Protein AF-A0AAW3A669-F1 (afdb_monomer_lite)

Structure (mmCIF, N/CA/C/O backbone):
data_AF-A0AAW3A669-F1
#
_entry.id   AF-A0AAW3A669-F1
#
loop_
_atom_site.group_PDB
_atom_site.id
_atom_site.type_symbol
_atom_site.label_atom_id
_atom_site.label_alt_id
_atom_site.label_comp_id
_atom_site.label_asym_id
_atom_site.label_entity_id
_atom_site.label_seq_id
_atom_site.pdbx_PDB_ins_code
_atom_site.Cartn_x
_atom_site.Cartn_y
_atom_site.Cartn_z
_atom_site.occupancy
_atom_site.B_iso_or_equiv
_atom_site.auth_seq_id
_atom_site.auth_comp_id
_atom_site.auth_asym_id
_atom_site.auth_atom_id
_atom_site.pdbx_PDB_model_num
ATOM 1 N N . MET A 1 1 ? -4.337 -3.530 11.133 1.00 92.94 1 MET A N 1
ATOM 2 C CA . MET A 1 1 ? -4.071 -3.004 9.781 1.00 92.94 1 MET A CA 1
ATOM 3 C C . MET A 1 1 ? -2.660 -3.410 9.405 1.00 92.94 1 MET A C 1
ATOM 5 O O . MET A 1 1 ? -1.803 -3.341 10.276 1.00 92.94 1 MET A O 1
ATOM 9 N N . ILE A 1 2 ? -2.421 -3.881 8.183 1.00 95.00 2 ILE A N 1
ATOM 10 C CA . ILE A 1 2 ? -1.080 -4.241 7.700 1.00 95.00 2 ILE A CA 1
ATOM 11 C C . ILE A 1 2 ? -0.621 -3.175 6.707 1.00 95.00 2 ILE A C 1
ATOM 13 O O . ILE A 1 2 ? -1.352 -2.878 5.766 1.00 95.00 2 ILE A O 1
ATOM 17 N N . LEU A 1 3 ? 0.572 -2.618 6.904 1.00 94.06 3 LEU A N 1
ATOM 18 C CA . LEU A 1 3 ? 1.217 -1.700 5.962 1.00 94.06 3 LEU A CA 1
ATOM 19 C C . LEU A 1 3 ? 2.302 -2.453 5.181 1.00 94.06 3 LEU A C 1
ATOM 21 O O . LEU A 1 3 ? 3.201 -3.027 5.795 1.00 94.06 3 LEU A O 1
ATOM 25 N N . LEU A 1 4 ? 2.226 -2.453 3.848 1.00 93.12 4 LEU A N 1
ATOM 26 C CA . LEU A 1 4 ? 3.193 -3.101 2.955 1.00 93.12 4 LEU A CA 1
ATOM 27 C C . LEU A 1 4 ? 4.240 -2.081 2.472 1.00 93.12 4 LEU A C 1
ATOM 29 O O . LEU A 1 4 ? 4.036 -1.329 1.512 1.00 93.12 4 LEU A O 1
ATOM 33 N N . VAL A 1 5 ? 5.398 -2.066 3.130 1.00 90.31 5 VAL A N 1
ATOM 34 C CA . VAL A 1 5 ? 6.476 -1.092 2.887 1.00 90.31 5 VAL A CA 1
ATOM 35 C C . VAL A 1 5 ? 7.582 -1.722 2.037 1.00 90.31 5 VAL A C 1
ATOM 37 O O . VAL A 1 5 ? 7.880 -2.899 2.187 1.00 90.31 5 VAL A O 1
ATOM 40 N N . GLY A 1 6 ? 8.162 -0.961 1.103 1.00 87.62 6 GLY A N 1
ATOM 41 C CA . GLY A 1 6 ? 9.226 -1.421 0.194 1.00 87.62 6 GLY A CA 1
ATOM 42 C C . GLY A 1 6 ? 9.215 -0.699 -1.159 1.00 87.62 6 GLY A C 1
ATOM 43 O O . GLY A 1 6 ? 8.347 0.140 -1.415 1.00 87.62 6 GLY A O 1
ATOM 44 N N . TYR A 1 7 ? 10.118 -1.063 -2.062 1.00 87.62 7 TYR A N 1
ATOM 45 C CA . TYR A 1 7 ? 10.174 -0.461 -3.397 1.00 87.62 7 TYR A CA 1
ATOM 46 C C . TYR A 1 7 ? 9.004 -0.872 -4.308 1.00 87.62 7 TYR A C 1
ATOM 48 O O . TYR A 1 7 ? 8.424 -1.962 -4.194 1.00 87.62 7 TYR A O 1
ATOM 56 N N . SER A 1 8 ? 8.666 0.013 -5.250 1.00 85.62 8 SER A N 1
ATOM 57 C CA . SER A 1 8 ? 7.796 -0.310 -6.386 1.00 85.62 8 SER A CA 1
ATOM 58 C C . SER A 1 8 ? 8.436 -1.403 -7.243 1.00 85.62 8 SER A C 1
ATOM 60 O O . SER A 1 8 ? 9.653 -1.541 -7.280 1.00 85.62 8 SER A O 1
ATOM 62 N N . GLY A 1 9 ? 7.630 -2.225 -7.916 1.00 79.50 9 GLY A N 1
ATOM 63 C CA . GLY A 1 9 ? 8.189 -3.266 -8.786 1.00 79.50 9 GLY A CA 1
ATOM 64 C C . GLY A 1 9 ? 8.792 -4.477 -8.054 1.00 79.50 9 GLY A C 1
ATOM 65 O O . GLY A 1 9 ? 9.308 -5.380 -8.708 1.00 79.50 9 GLY A O 1
ATOM 66 N N . TYR A 1 10 ? 8.658 -4.576 -6.725 1.00 82.38 10 TYR A N 1
ATOM 67 C CA . TYR A 1 10 ? 9.215 -5.710 -5.975 1.00 82.38 10 TYR A CA 1
ATOM 68 C C . TYR A 1 10 ? 8.232 -6.873 -5.729 1.00 82.38 10 TYR A C 1
ATOM 70 O O . TYR A 1 10 ? 8.639 -8.021 -5.631 1.00 82.38 10 TYR A O 1
ATOM 78 N N . GLY A 1 11 ? 6.915 -6.625 -5.708 1.00 86.12 11 GLY A N 1
ATOM 79 C CA . GLY A 1 11 ? 5.922 -7.712 -5.580 1.00 86.12 11 GLY A CA 1
ATOM 80 C C . GLY A 1 11 ? 4.948 -7.619 -4.406 1.00 86.12 11 GLY A C 1
ATOM 81 O O . GLY A 1 11 ? 4.285 -8.602 -4.096 1.00 86.12 11 GLY A O 1
ATOM 82 N N . LYS A 1 12 ? 4.781 -6.440 -3.800 1.00 89.44 12 LYS A N 1
ATOM 83 C CA . LYS A 1 12 ? 3.796 -6.202 -2.727 1.00 89.44 12 LYS A CA 1
ATOM 84 C C . LYS A 1 12 ? 2.361 -6.560 -3.114 1.00 89.44 12 LYS A C 1
ATOM 86 O O . LYS A 1 12 ? 1.664 -7.229 -2.363 1.00 89.44 12 LYS A O 1
ATOM 91 N N . SER A 1 13 ? 1.920 -6.142 -4.302 1.00 89.62 13 SER A N 1
ATOM 92 C CA . SER A 1 13 ? 0.581 -6.475 -4.795 1.00 89.62 13 SER A CA 1
ATOM 93 C C . SER A 1 13 ? 0.410 -7.994 -4.985 1.00 89.62 13 SER A C 1
ATOM 95 O O . SER A 1 13 ? -0.535 -8.536 -4.414 1.00 89.62 13 SER A O 1
ATOM 97 N N . PRO A 1 14 ? 1.323 -8.720 -5.666 1.00 90.81 14 PRO A N 1
ATOM 98 C CA . PRO A 1 14 ? 1.314 -10.185 -5.674 1.00 90.81 14 PRO A CA 1
ATOM 99 C C . PRO A 1 14 ? 1.274 -10.820 -4.277 1.00 90.81 14 PRO A C 1
ATOM 101 O O . PRO A 1 14 ? 0.485 -11.736 -4.053 1.00 90.81 14 PRO A O 1
ATOM 104 N N . PHE A 1 15 ? 2.061 -10.304 -3.326 1.00 93.06 15 PHE A N 1
ATOM 105 C CA . PHE A 1 15 ? 2.044 -10.765 -1.936 1.00 93.06 15 PHE A CA 1
ATOM 106 C C . PHE A 1 15 ? 0.656 -10.597 -1.303 1.00 93.06 15 PHE A C 1
ATOM 108 O O . PHE A 1 15 ? 0.114 -11.552 -0.748 1.00 93.06 15 PHE A O 1
ATOM 115 N N . TYR A 1 16 ? 0.035 -9.422 -1.452 1.00 94.56 16 TYR A N 1
ATOM 116 C CA . TYR A 1 16 ? -1.332 -9.181 -0.991 1.00 94.56 16 TYR A CA 1
ATOM 117 C C . TYR A 1 16 ? -2.322 -10.177 -1.612 1.00 94.56 16 TYR A C 1
ATOM 119 O O . TYR A 1 16 ? -3.100 -10.803 -0.892 1.00 94.56 16 TYR A O 1
ATOM 127 N N . HIS A 1 17 ? -2.289 -10.348 -2.937 1.00 94.38 17 HIS A N 1
ATOM 128 C CA . HIS A 1 17 ? -3.235 -11.212 -3.644 1.00 94.38 17 HIS A CA 1
ATOM 129 C C . HIS A 1 17 ? -3.120 -12.678 -3.227 1.00 94.38 17 HIS A C 1
ATOM 131 O O . HIS A 1 17 ? -4.142 -13.353 -3.136 1.00 94.38 17 HIS A O 1
ATOM 137 N N . ARG A 1 18 ? -1.900 -13.149 -2.956 1.00 95.75 18 ARG A N 1
ATOM 138 C CA . ARG A 1 18 ? -1.637 -14.536 -2.572 1.00 95.75 18 ARG A CA 1
ATOM 139 C C . ARG A 1 18 ? -1.898 -14.810 -1.092 1.00 95.75 18 ARG A C 1
ATOM 141 O O . ARG A 1 18 ? -2.424 -15.866 -0.772 1.00 95.75 18 ARG A O 1
ATOM 148 N N . HIS A 1 19 ? -1.529 -13.886 -0.203 1.00 95.88 19 HIS A N 1
ATOM 149 C CA . HIS A 1 19 ? -1.457 -14.171 1.235 1.00 95.88 19 HIS A CA 1
ATOM 150 C C . HIS A 1 19 ? -2.450 -13.400 2.099 1.00 95.88 19 HIS A C 1
ATOM 152 O O . HIS A 1 19 ? -2.695 -13.816 3.222 1.00 95.88 19 HIS A O 1
ATOM 158 N N . LEU A 1 20 ? -3.016 -12.288 1.623 1.00 95.94 20 LEU A N 1
ATOM 159 C CA . LEU A 1 20 ? -3.915 -11.453 2.431 1.00 95.94 20 LEU A CA 1
ATOM 160 C C . LEU A 1 20 ? -5.344 -11.459 1.886 1.00 95.94 20 LEU A C 1
ATOM 162 O O . LEU A 1 20 ? -6.299 -11.579 2.652 1.00 95.94 20 LEU A O 1
ATOM 166 N N . ARG A 1 21 ? -5.507 -11.379 0.561 1.00 95.88 21 ARG A N 1
ATOM 167 C CA . ARG A 1 21 ? -6.825 -11.392 -0.089 1.00 95.88 21 ARG A CA 1
ATOM 168 C C . ARG A 1 21 ? -7.663 -12.635 0.254 1.00 95.88 21 ARG A C 1
ATOM 170 O O . ARG A 1 21 ? -8.840 -12.433 0.545 1.00 95.88 21 ARG A O 1
ATOM 177 N N . PRO A 1 22 ? -7.123 -13.874 0.264 1.00 97.38 22 PRO A N 1
ATOM 178 C CA . PRO A 1 22 ? -7.923 -15.062 0.584 1.00 97.38 22 PRO A CA 1
ATOM 179 C C . PRO A 1 22 ? -8.507 -15.046 2.003 1.00 97.38 22 PRO A C 1
ATOM 181 O O . PRO A 1 22 ? -9.546 -15.645 2.240 1.00 97.38 22 PRO A O 1
ATOM 184 N N . TYR A 1 23 ? -7.884 -14.305 2.923 1.00 95.56 23 TYR A N 1
ATOM 185 C CA . TYR A 1 23 ? -8.329 -14.155 4.312 1.00 95.56 23 TYR A CA 1
ATOM 186 C C . TYR A 1 23 ? -9.189 -12.900 4.535 1.00 95.56 23 TYR A C 1
ATOM 188 O O . TYR A 1 23 ? -9.333 -12.433 5.662 1.00 95.56 23 TYR A O 1
ATOM 196 N N . GLY A 1 24 ? -9.732 -12.304 3.468 1.00 94.38 24 GLY A N 1
ATOM 197 C CA . GLY A 1 24 ? -10.696 -11.204 3.571 1.00 94.38 24 GLY A CA 1
ATOM 198 C C . GLY A 1 24 ? -10.097 -9.825 3.864 1.00 94.38 24 GLY A C 1
ATOM 199 O O . GLY A 1 24 ? -10.837 -8.900 4.198 1.00 94.38 24 GLY A O 1
ATOM 200 N N . TYR A 1 25 ? -8.781 -9.635 3.719 1.00 95.75 25 TYR A N 1
ATOM 201 C CA . TYR A 1 25 ? -8.186 -8.306 3.890 1.00 95.75 25 TYR A CA 1
ATOM 202 C C . TYR A 1 25 ? -8.641 -7.351 2.782 1.00 95.75 25 TYR A C 1
ATOM 204 O O . TYR A 1 25 ? -8.425 -7.620 1.598 1.00 95.75 25 TYR A O 1
ATOM 212 N N . ARG A 1 26 ? -9.169 -6.179 3.145 1.00 95.31 26 ARG A N 1
ATOM 213 C CA . ARG A 1 26 ? -9.456 -5.093 2.196 1.00 95.31 26 ARG A CA 1
ATOM 214 C C . ARG A 1 26 ? -8.148 -4.494 1.681 1.00 95.31 26 ARG A C 1
ATOM 216 O O . ARG A 1 26 ? -7.323 -4.050 2.476 1.00 95.31 26 ARG A O 1
ATOM 223 N N . HIS A 1 27 ? -7.973 -4.457 0.360 1.00 95.25 27 HIS A N 1
ATOM 224 C CA . HIS A 1 27 ? -6.833 -3.786 -0.264 1.00 95.25 27 HIS A CA 1
ATOM 225 C C . HIS A 1 27 ? -7.084 -2.285 -0.375 1.00 95.25 27 HIS A C 1
ATOM 227 O O . HIS A 1 27 ? -8.015 -1.874 -1.066 1.00 95.25 27 HIS A O 1
ATOM 233 N N . ILE A 1 28 ? -6.204 -1.481 0.209 1.00 94.19 28 ILE A N 1
ATOM 234 C CA . ILE A 1 28 ? -6.145 -0.037 -0.007 1.00 94.19 28 ILE A CA 1
ATOM 235 C C . ILE A 1 28 ? -4.819 0.262 -0.702 1.00 94.19 28 ILE A C 1
ATOM 237 O O . ILE A 1 28 ? -3.755 0.021 -0.143 1.00 94.19 28 ILE A O 1
ATOM 241 N N . SER A 1 29 ? -4.867 0.750 -1.940 1.00 89.12 29 SER A N 1
ATOM 242 C CA . SER A 1 29 ? -3.671 1.060 -2.732 1.00 89.12 29 SER A CA 1
ATOM 243 C C . SER A 1 29 ? -3.817 2.442 -3.347 1.00 89.12 29 SER A C 1
ATOM 245 O O . SER A 1 29 ? -4.854 2.734 -3.948 1.00 89.12 29 SER A O 1
ATOM 247 N N . ARG A 1 30 ? -2.773 3.272 -3.229 1.00 82.56 30 ARG A N 1
ATOM 248 C CA . ARG A 1 30 ? -2.766 4.650 -3.749 1.00 82.56 30 ARG A CA 1
ATOM 249 C C . ARG A 1 30 ? -3.101 4.724 -5.238 1.00 82.56 30 ARG A C 1
ATOM 251 O O . ARG A 1 30 ? -3.899 5.564 -5.626 1.00 82.56 30 ARG A O 1
ATOM 258 N N . ASP A 1 31 ? -2.615 3.777 -6.034 1.00 82.25 31 ASP A N 1
ATOM 259 C CA . ASP A 1 31 ? -2.893 3.735 -7.477 1.00 82.25 31 ASP A CA 1
ATOM 260 C C . ASP A 1 31 ? -4.369 3.480 -7.804 1.00 82.25 31 ASP A C 1
ATOM 262 O O . ASP A 1 31 ? -4.842 3.904 -8.850 1.00 82.25 31 ASP A O 1
ATOM 266 N N . LYS A 1 32 ? -5.111 2.791 -6.923 1.00 82.06 32 LYS A N 1
ATOM 267 C CA . LYS A 1 32 ? -6.549 2.539 -7.123 1.00 82.06 32 LYS A CA 1
ATOM 268 C C . LYS A 1 32 ? -7.410 3.704 -6.645 1.00 82.06 32 LYS A C 1
ATOM 270 O O . LYS A 1 32 ? -8.460 3.965 -7.215 1.00 82.06 32 LYS A O 1
ATOM 275 N N . MET A 1 33 ? -6.976 4.371 -5.578 1.00 82.88 33 MET A N 1
ATOM 276 C CA . MET A 1 33 ? -7.753 5.410 -4.896 1.00 82.88 33 MET A CA 1
ATOM 277 C C . MET A 1 33 ? -7.410 6.829 -5.358 1.00 82.88 33 MET A C 1
ATOM 279 O O . MET A 1 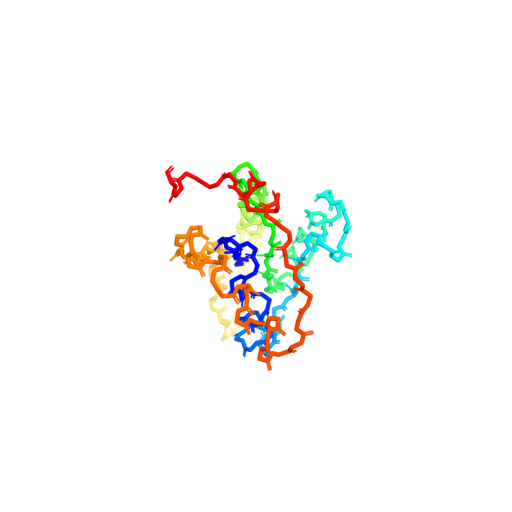33 ? -8.132 7.761 -5.005 1.00 82.88 33 MET A O 1
ATOM 283 N N . LEU A 1 34 ? -6.343 6.983 -6.151 1.00 81.94 34 LEU A N 1
ATOM 284 C CA . LEU A 1 34 ? -5.798 8.212 -6.742 1.00 81.94 34 LEU A CA 1
ATOM 285 C C . LEU A 1 34 ? -5.262 9.229 -5.723 1.00 81.94 34 LEU A C 1
ATOM 287 O O . LEU A 1 34 ? -4.141 9.708 -5.873 1.00 81.94 34 LEU A O 1
ATOM 291 N N . THR A 1 35 ? -6.016 9.536 -4.665 1.00 87.50 35 THR A N 1
ATOM 292 C CA . THR A 1 35 ? -5.631 10.522 -3.648 1.00 87.50 35 THR A CA 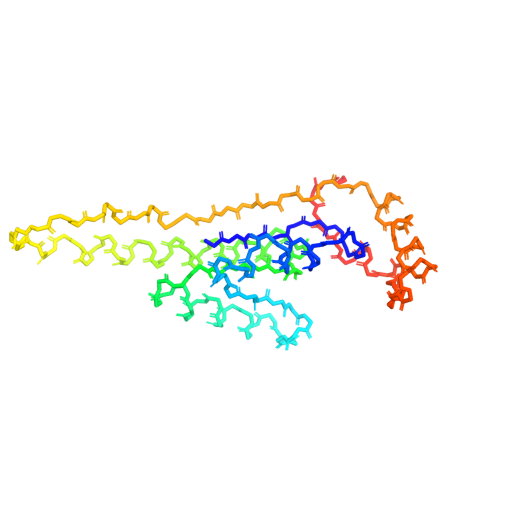1
ATOM 293 C C . THR A 1 35 ? -5.315 9.878 -2.300 1.00 87.50 35 THR A C 1
ATOM 295 O O . THR A 1 35 ? -5.884 8.856 -1.896 1.00 87.50 35 THR A O 1
ATOM 298 N N . ARG A 1 36 ? -4.392 10.509 -1.564 1.00 88.00 36 ARG A N 1
ATOM 299 C CA . ARG A 1 36 ? -4.020 10.115 -0.195 1.00 88.00 36 ARG A CA 1
ATOM 300 C C . ARG A 1 36 ? -5.223 10.160 0.747 1.00 88.00 36 ARG A C 1
ATOM 302 O O . ARG A 1 36 ? -5.419 9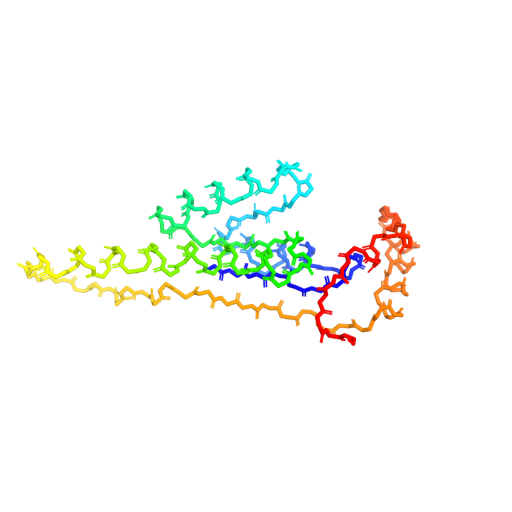.242 1.535 1.00 88.00 36 ARG A O 1
ATOM 309 N N . GLU A 1 37 ? -6.045 11.194 0.629 1.00 91.44 37 GLU A N 1
ATOM 310 C CA . GLU A 1 37 ? -7.241 11.397 1.452 1.00 91.44 37 GLU A CA 1
ATOM 311 C C . GLU A 1 37 ? -8.263 10.277 1.272 1.00 91.44 37 GLU A C 1
ATOM 313 O O . GLU A 1 37 ? -8.767 9.749 2.262 1.00 91.44 37 GLU A O 1
ATOM 318 N N . ARG A 1 38 ? -8.509 9.844 0.027 1.00 92.44 38 ARG A N 1
ATOM 319 C CA . ARG A 1 38 ? -9.393 8.704 -0.255 1.00 92.44 38 ARG A CA 1
ATOM 320 C C . ARG A 1 38 ? -8.869 7.421 0.382 1.00 92.44 38 ARG A C 1
ATOM 322 O O . ARG A 1 38 ? -9.641 6.706 1.013 1.00 92.44 38 ARG A O 1
ATOM 329 N N . CYS A 1 39 ? -7.558 7.172 0.303 1.00 93.44 39 CYS A N 1
ATOM 330 C CA . CYS A 1 39 ? -6.941 6.020 0.969 1.00 93.44 39 CYS A CA 1
ATOM 331 C C . CYS A 1 39 ? -7.166 6.047 2.487 1.00 93.44 39 CYS A C 1
ATOM 333 O O . CYS A 1 39 ? -7.524 5.026 3.071 1.00 93.44 39 CYS A O 1
ATOM 335 N N . LEU A 1 40 ? -6.938 7.200 3.125 1.00 94.69 40 LEU A N 1
ATOM 336 C CA . LEU A 1 40 ? -7.076 7.358 4.575 1.00 94.69 40 LEU A CA 1
ATOM 337 C C . LEU A 1 40 ? -8.533 7.226 5.019 1.00 94.69 40 LEU A C 1
ATOM 339 O O . LEU A 1 40 ? -8.810 6.525 5.994 1.00 94.69 40 LEU A O 1
ATOM 343 N N . LYS A 1 41 ? -9.459 7.856 4.289 1.00 94.81 41 LYS A N 1
ATOM 344 C CA . LYS A 1 41 ? -10.896 7.769 4.552 1.00 94.81 41 LYS A CA 1
ATOM 345 C C . LYS A 1 41 ? -11.367 6.321 4.486 1.00 94.81 41 LYS A C 1
ATOM 347 O O . LYS A 1 41 ? -11.931 5.819 5.455 1.00 94.81 41 LYS A O 1
ATOM 352 N N . GLU A 1 42 ? -11.063 5.627 3.393 1.00 95.31 42 GLU A N 1
ATOM 353 C CA . GLU A 1 42 ? -11.505 4.248 3.216 1.00 95.31 42 GLU A CA 1
ATOM 354 C C . GLU A 1 42 ? -10.852 3.307 4.239 1.00 95.31 42 GLU A C 1
ATOM 356 O O . GLU A 1 42 ? -11.536 2.497 4.865 1.00 95.31 42 GLU A O 1
ATOM 361 N N . ALA A 1 43 ? -9.549 3.451 4.499 1.00 94.88 43 ALA A N 1
ATOM 362 C CA . ALA A 1 43 ? -8.880 2.667 5.534 1.00 94.88 43 ALA A CA 1
ATOM 363 C C . ALA A 1 43 ? -9.519 2.878 6.917 1.00 94.88 43 ALA A C 1
ATOM 365 O O . ALA A 1 43 ? -9.715 1.904 7.643 1.00 94.88 43 ALA A O 1
ATOM 366 N N . SER A 1 44 ? -9.871 4.120 7.265 1.00 94.38 44 SER A N 1
ATOM 367 C CA . SER A 1 44 ? -10.551 4.458 8.520 1.00 94.38 44 SER A CA 1
ATOM 368 C C . SER A 1 44 ? -11.937 3.820 8.616 1.00 94.38 44 SER A C 1
ATOM 370 O O . SER A 1 44 ? -12.243 3.166 9.614 1.00 94.38 44 SER A O 1
ATOM 372 N N . GLU A 1 45 ? -12.755 3.936 7.568 1.00 94.50 45 GLU A N 1
ATOM 373 C CA . GLU A 1 45 ? -14.117 3.394 7.539 1.00 94.50 45 GLU A CA 1
ATOM 374 C C . GLU A 1 45 ? -14.137 1.865 7.661 1.00 94.50 45 GLU A C 1
ATOM 376 O O . GLU A 1 45 ? -14.841 1.320 8.516 1.00 94.50 45 GLU A O 1
ATOM 381 N N . TYR A 1 46 ? -13.333 1.159 6.858 1.00 94.06 46 TYR A N 1
ATOM 382 C CA . TYR A 1 46 ? -13.256 -0.304 6.927 1.00 94.06 46 TYR A CA 1
ATOM 383 C C . TYR A 1 46 ? -12.689 -0.780 8.269 1.00 94.06 46 TYR A C 1
ATOM 385 O O . TYR A 1 46 ? -13.198 -1.744 8.847 1.00 94.06 46 TYR A O 1
ATOM 393 N N . TRP A 1 47 ? -11.672 -0.091 8.796 1.00 92.75 47 TRP A N 1
ATOM 394 C CA . TRP A 1 47 ? -11.075 -0.435 10.086 1.00 92.75 47 TRP A CA 1
ATOM 395 C C . TRP A 1 47 ? -12.051 -0.222 11.252 1.00 92.75 47 TRP A C 1
ATOM 397 O O . TRP A 1 47 ? -12.166 -1.078 12.133 1.00 92.75 47 TRP A O 1
ATOM 407 N N . ALA A 1 48 ? -12.817 0.875 11.241 1.00 91.00 48 ALA A N 1
ATOM 408 C CA . ALA A 1 48 ? -13.840 1.152 12.250 1.00 91.00 48 ALA A CA 1
ATOM 409 C C . ALA A 1 48 ? -14.909 0.046 12.303 1.00 91.00 48 ALA A C 1
ATOM 411 O O . ALA A 1 48 ? -15.255 -0.416 13.398 1.00 91.00 48 ALA A O 1
ATOM 412 N N . ARG A 1 49 ? -15.334 -0.451 11.132 1.00 90.94 49 ARG A N 1
ATOM 413 C CA . ARG A 1 49 ? -16.271 -1.583 10.973 1.00 90.94 49 ARG A CA 1
ATOM 414 C C . ARG A 1 49 ? -15.696 -2.943 11.390 1.00 90.94 49 ARG A C 1
ATOM 416 O O . ARG A 1 49 ? -16.427 -3.921 11.428 1.00 90.94 49 ARG A O 1
ATOM 423 N N . GLY A 1 50 ? -14.412 -3.013 11.747 1.00 89.00 50 GLY A N 1
ATOM 424 C CA . GLY A 1 50 ? -13.767 -4.244 12.211 1.00 89.00 50 GLY A CA 1
ATOM 425 C C . GLY A 1 50 ? -13.177 -5.111 11.101 1.00 89.00 50 GLY A C 1
ATOM 426 O O . GLY A 1 50 ? -12.764 -6.232 11.376 1.00 89.00 50 GLY A O 1
ATOM 427 N N . HIS A 1 51 ? -13.084 -4.603 9.871 1.00 91.56 51 HIS A N 1
ATOM 428 C CA . HIS A 1 51 ? -12.437 -5.336 8.788 1.00 91.56 51 HIS A CA 1
ATOM 429 C C . HIS A 1 51 ? -10.912 -5.255 8.880 1.00 91.56 51 HIS A C 1
ATOM 431 O O . HIS A 1 51 ? -10.326 -4.222 9.219 1.00 91.56 51 HIS A O 1
ATOM 437 N N . SER A 1 52 ? -10.245 -6.340 8.492 1.00 93.69 52 SER A N 1
ATOM 438 C CA . SER A 1 52 ? -8.801 -6.348 8.285 1.00 93.69 52 SER A CA 1
ATOM 439 C C . SER A 1 52 ? -8.448 -5.564 7.020 1.00 93.69 52 SER A C 1
ATOM 441 O O . SER A 1 52 ? -8.997 -5.800 5.948 1.00 93.69 52 SER A O 1
ATOM 443 N N . VAL A 1 53 ? -7.513 -4.622 7.135 1.00 95.12 53 VAL A N 1
ATOM 444 C CA . VAL A 1 53 ? -7.091 -3.743 6.033 1.00 95.12 53 VAL A CA 1
ATOM 445 C C . VAL A 1 53 ? -5.611 -3.965 5.740 1.00 95.12 53 VAL A C 1
ATOM 447 O O . VAL A 1 53 ? -4.802 -4.004 6.673 1.00 95.12 53 VAL A O 1
ATOM 450 N N . ALA A 1 54 ? -5.270 -4.093 4.459 1.00 95.69 54 ALA A N 1
ATOM 451 C CA . ALA A 1 54 ? -3.907 -4.109 3.942 1.00 95.69 54 ALA A CA 1
ATOM 452 C C . ALA A 1 54 ? -3.681 -2.868 3.069 1.00 95.69 54 ALA A C 1
ATOM 454 O O . ALA A 1 54 ? -4.392 -2.661 2.083 1.00 95.69 54 ALA A O 1
ATOM 455 N N . VAL A 1 55 ? -2.702 -2.050 3.440 1.00 94.19 55 VAL A N 1
ATOM 456 C CA . VAL A 1 55 ? -2.353 -0.802 2.758 1.00 94.19 55 VAL A CA 1
ATOM 457 C C . VAL A 1 55 ? -1.064 -1.003 1.966 1.00 94.19 55 VAL A C 1
ATOM 459 O O . VAL A 1 55 ? -0.071 -1.476 2.515 1.00 94.19 55 VAL A O 1
ATOM 462 N N . ASP A 1 56 ? -1.083 -0.635 0.690 1.00 89.38 56 ASP A N 1
ATOM 463 C CA . ASP A 1 56 ? 0.070 -0.615 -0.216 1.00 89.38 56 ASP A CA 1
ATOM 464 C C . ASP A 1 56 ? 0.363 0.830 -0.671 1.00 89.38 56 ASP A C 1
ATOM 466 O O . ASP A 1 56 ? -0.521 1.691 -0.678 1.00 89.38 56 ASP A O 1
ATOM 470 N N . LYS A 1 57 ? 1.599 1.078 -1.119 1.00 82.06 57 LYS A N 1
ATOM 471 C CA . LYS A 1 57 ? 2.073 2.353 -1.699 1.00 82.06 57 LYS A CA 1
ATOM 472 C C . LYS A 1 57 ? 1.995 3.541 -0.736 1.00 82.06 57 LYS A C 1
ATOM 474 O O . LYS A 1 57 ? 1.491 4.614 -1.061 1.00 82.06 57 LYS A O 1
ATOM 479 N N . ASN A 1 58 ? 2.566 3.335 0.443 1.00 78.00 58 ASN A N 1
ATOM 480 C CA . ASN A 1 58 ? 2.801 4.313 1.506 1.00 78.00 58 ASN A CA 1
ATOM 481 C C . ASN A 1 58 ? 4.321 4.585 1.645 1.00 78.00 58 ASN A C 1
ATOM 483 O O . ASN A 1 58 ? 4.971 4.007 2.521 1.00 78.00 58 ASN A O 1
ATOM 487 N N . PRO A 1 59 ? 4.909 5.389 0.735 1.00 74.00 59 PRO A N 1
ATOM 488 C CA . PRO A 1 59 ? 6.359 5.480 0.550 1.00 74.00 59 PRO A CA 1
ATOM 489 C C . PRO A 1 59 ? 7.112 6.196 1.673 1.00 74.00 59 PRO A C 1
ATOM 491 O O . PRO A 1 59 ? 8.300 5.943 1.827 1.00 74.00 59 PRO A O 1
ATOM 494 N N . THR A 1 60 ? 6.453 7.067 2.440 1.00 84.19 60 THR A N 1
ATOM 495 C CA . THR A 1 60 ? 7.105 7.885 3.473 1.00 84.19 60 THR A CA 1
ATOM 496 C C . THR A 1 60 ? 6.704 7.452 4.881 1.00 84.19 60 THR A C 1
ATOM 498 O O . THR A 1 60 ? 5.633 6.871 5.099 1.00 84.19 60 THR A O 1
ATOM 501 N N . VAL A 1 61 ? 7.538 7.789 5.867 1.00 86.44 61 VAL A N 1
ATOM 502 C CA . VAL A 1 61 ? 7.212 7.608 7.293 1.00 86.44 61 VAL A CA 1
ATOM 503 C C . VAL A 1 61 ? 5.962 8.409 7.670 1.00 86.44 61 VAL A C 1
ATOM 505 O O . VAL A 1 61 ? 5.095 7.899 8.371 1.00 86.44 61 VAL A O 1
ATOM 508 N N . ALA A 1 62 ? 5.802 9.625 7.138 1.00 87.88 62 ALA A N 1
ATOM 509 C CA . ALA A 1 62 ? 4.612 10.446 7.366 1.00 87.88 62 ALA A CA 1
ATOM 510 C C . ALA A 1 62 ? 3.327 9.794 6.818 1.00 87.88 62 ALA A C 1
ATOM 512 O O . ALA A 1 62 ? 2.266 9.863 7.445 1.00 87.88 62 ALA A O 1
ATOM 513 N N . ASP A 1 63 ? 3.411 9.119 5.667 1.00 87.06 63 ASP A N 1
ATOM 514 C CA . ASP A 1 63 ? 2.295 8.343 5.128 1.00 87.06 63 ASP A CA 1
ATOM 515 C C . ASP A 1 63 ? 1.959 7.145 6.016 1.00 87.06 63 ASP A C 1
ATOM 517 O O . ASP A 1 63 ? 0.786 6.897 6.286 1.00 87.06 63 ASP A O 1
ATOM 521 N N . GLN A 1 64 ? 2.972 6.425 6.501 1.00 90.88 64 GLN A N 1
ATOM 522 C CA . GLN A 1 64 ? 2.796 5.300 7.425 1.00 90.88 64 GLN A CA 1
ATOM 523 C C . GLN A 1 64 ? 2.163 5.747 8.747 1.00 90.88 64 GLN A C 1
ATOM 525 O O . GLN A 1 64 ? 1.216 5.115 9.223 1.00 90.88 64 GLN A O 1
ATOM 530 N N . GLN A 1 65 ? 2.640 6.863 9.301 1.00 92.44 65 GLN A N 1
ATOM 531 C CA . GLN A 1 65 ? 2.165 7.413 10.565 1.00 92.44 65 GLN A CA 1
ATOM 532 C C . GLN A 1 65 ? 0.671 7.742 10.510 1.00 92.44 65 GLN A C 1
ATOM 534 O O . GLN A 1 65 ? -0.061 7.384 11.429 1.00 92.44 65 GLN A O 1
ATOM 539 N N . ALA A 1 66 ? 0.187 8.304 9.398 1.00 93.75 66 ALA A N 1
ATOM 540 C CA . ALA A 1 66 ? -1.232 8.615 9.230 1.00 93.75 66 ALA A CA 1
ATOM 541 C C . ALA A 1 66 ? -2.142 7.373 9.366 1.00 93.75 66 ALA A C 1
ATOM 543 O O . ALA A 1 66 ? -3.210 7.449 9.975 1.00 93.75 66 ALA A O 1
ATOM 544 N N . PHE A 1 67 ? -1.717 6.208 8.863 1.00 94.12 67 PHE A N 1
ATOM 545 C CA . PHE A 1 67 ? -2.464 4.955 9.033 1.00 94.12 67 PHE A CA 1
ATOM 546 C C . PHE A 1 67 ? -2.338 4.369 10.445 1.00 94.12 67 PHE A C 1
ATOM 548 O O . PHE A 1 67 ? -3.303 3.817 10.981 1.00 94.12 67 PHE A O 1
ATOM 555 N N . ILE A 1 68 ? -1.168 4.501 11.073 1.00 93.88 68 ILE A N 1
ATOM 556 C CA . ILE A 1 68 ? -0.959 4.093 12.471 1.00 93.88 68 ILE A CA 1
ATOM 557 C C . ILE A 1 68 ? -1.856 4.919 13.402 1.00 93.88 68 ILE A C 1
ATOM 559 O O . ILE A 1 68 ? -2.469 4.365 14.318 1.00 93.88 68 ILE A O 1
ATOM 563 N N . ASP A 1 69 ? -1.998 6.216 13.141 1.00 94.25 69 ASP A N 1
ATOM 564 C CA . ASP A 1 69 ? -2.848 7.111 13.923 1.00 94.25 69 ASP A CA 1
ATOM 565 C C . ASP A 1 69 ? -4.330 6.745 13.809 1.00 94.25 69 ASP A C 1
ATOM 567 O O . ASP A 1 69 ? -5.041 6.782 14.815 1.00 94.25 69 ASP A O 1
ATOM 571 N N . ILE A 1 70 ? -4.796 6.309 12.631 1.00 93.94 70 ILE A N 1
ATOM 572 C CA . ILE A 1 70 ? -6.146 5.742 12.465 1.00 93.94 70 ILE A CA 1
ATOM 573 C C . ILE A 1 70 ? -6.338 4.554 13.412 1.00 93.94 70 ILE A C 1
ATOM 575 O O . ILE A 1 70 ? -7.325 4.503 14.151 1.00 93.94 70 ILE A O 1
ATOM 579 N N . VAL A 1 71 ? -5.385 3.616 13.433 1.00 93.12 71 VAL A N 1
ATOM 580 C CA . VAL A 1 71 ? -5.471 2.434 14.302 1.00 93.12 71 VAL A CA 1
ATOM 581 C C . VAL A 1 71 ? -5.501 2.846 15.771 1.00 93.12 71 VAL A C 1
ATOM 583 O O . VAL A 1 71 ? -6.393 2.412 16.496 1.00 93.12 71 VAL A O 1
ATOM 586 N N . ARG A 1 72 ? -4.594 3.730 16.203 1.00 91.38 72 ARG A N 1
ATOM 587 C CA . ARG A 1 72 ? -4.543 4.228 17.589 1.00 91.38 72 ARG A CA 1
ATOM 588 C C . ARG A 1 72 ? -5.855 4.892 18.009 1.00 91.38 72 ARG A C 1
ATOM 590 O O . ARG A 1 72 ? -6.373 4.587 19.081 1.00 91.38 72 ARG A O 1
ATOM 597 N N . ARG A 1 73 ? -6.417 5.763 17.165 1.00 90.88 73 ARG A N 1
ATOM 598 C CA . ARG A 1 73 ? -7.678 6.473 17.443 1.00 90.88 73 ARG A CA 1
ATOM 599 C C . ARG A 1 73 ? -8.850 5.504 17.596 1.00 90.88 73 ARG A C 1
ATOM 601 O O . ARG A 1 73 ? -9.571 5.573 18.591 1.00 90.88 73 ARG A O 1
ATOM 608 N N . VAL A 1 74 ? -9.018 4.579 16.648 1.00 89.31 74 VAL A N 1
ATOM 609 C CA . VAL A 1 74 ? -10.129 3.611 16.661 1.00 89.31 74 VAL A CA 1
ATOM 610 C C . VAL A 1 74 ? -9.996 2.623 17.822 1.00 89.31 74 VAL A C 1
ATOM 612 O O . VAL A 1 74 ? -10.986 2.354 18.506 1.00 89.31 74 VAL A O 1
ATOM 615 N N . SER A 1 75 ? -8.787 2.125 18.095 1.00 84.50 75 SER A N 1
ATOM 616 C CA . SER A 1 75 ? -8.537 1.196 19.204 1.00 84.50 75 SER A CA 1
ATOM 617 C C . SER A 1 75 ? -8.820 1.845 20.564 1.00 84.50 75 SER A C 1
ATOM 619 O O . SER A 1 75 ? -9.503 1.247 21.396 1.00 84.50 75 SER A O 1
ATOM 621 N N . SER A 1 76 ? -8.391 3.094 20.772 1.00 83.62 76 SER A N 1
ATOM 622 C CA . SER A 1 76 ? -8.691 3.851 21.997 1.00 83.62 76 SER A CA 1
ATOM 623 C C . SER A 1 76 ? -10.187 4.136 22.164 1.00 83.62 76 SER A C 1
ATOM 625 O O . SER A 1 76 ? -10.716 4.020 23.270 1.00 83.62 76 SER A O 1
ATOM 627 N N . ALA A 1 77 ? -10.894 4.467 21.078 1.00 82.94 77 ALA A N 1
ATOM 628 C CA . ALA A 1 77 ? -12.338 4.701 21.114 1.00 82.94 77 ALA A CA 1
ATOM 629 C C . ALA A 1 77 ? -13.132 3.431 21.469 1.00 82.94 77 ALA A C 1
ATOM 631 O O . ALA A 1 77 ? -14.076 3.503 22.257 1.00 82.94 77 ALA A O 1
ATOM 632 N N . LYS A 1 78 ? -12.740 2.263 20.938 1.00 73.75 78 LYS A N 1
ATOM 633 C CA . LYS A 1 78 ? -13.369 0.974 21.282 1.00 73.75 78 LYS A CA 1
ATOM 634 C C . LYS A 1 78 ? -13.085 0.559 22.723 1.00 73.75 78 LYS A C 1
ATOM 636 O O . LYS A 1 78 ? -14.002 0.102 23.398 1.00 73.75 78 LYS A O 1
ATOM 641 N N . ARG A 1 79 ? -11.865 0.792 23.223 1.00 72.88 79 ARG A N 1
ATOM 642 C CA . ARG A 1 79 ? -11.514 0.516 24.625 1.00 72.88 79 ARG A CA 1
ATOM 643 C C . ARG A 1 79 ? -12.386 1.311 25.601 1.00 72.88 79 ARG A C 1
ATOM 645 O O . ARG A 1 79 ? -12.869 0.731 26.560 1.00 72.88 79 ARG A O 1
ATOM 652 N N . LYS A 1 80 ? -12.642 2.596 25.324 1.00 70.12 80 LYS A N 1
ATOM 653 C CA . LYS A 1 80 ? -13.523 3.440 26.155 1.00 70.12 80 LYS A CA 1
ATOM 654 C C . LYS A 1 80 ? -14.980 2.953 26.174 1.00 70.12 80 LYS A C 1
ATOM 656 O O . LYS A 1 80 ? -15.609 2.995 27.224 1.00 70.12 80 LYS A O 1
ATOM 661 N N . ARG A 1 81 ? -15.505 2.466 25.040 1.00 66.19 81 ARG A N 1
ATOM 662 C CA . ARG A 1 81 ? -16.880 1.927 24.941 1.00 66.19 81 ARG A CA 1
ATOM 663 C C . ARG A 1 81 ? -17.044 0.545 25.581 1.00 66.19 81 ARG A C 1
ATOM 665 O O . ARG A 1 81 ? -18.137 0.214 26.010 1.00 66.19 81 ARG A O 1
ATOM 672 N N . GLY A 1 82 ? -15.977 -0.254 25.650 1.00 58.44 82 GLY A N 1
ATOM 673 C CA . GLY A 1 82 ? -16.000 -1.583 26.273 1.00 58.44 82 GLY A CA 1
ATOM 674 C C . GLY A 1 82 ? -16.076 -1.573 27.804 1.00 58.44 82 GLY A C 1
ATOM 675 O O . GLY A 1 82 ? -16.370 -2.600 28.396 1.00 58.44 82 GLY A O 1
ATOM 676 N N . THR A 1 83 ? -15.840 -0.429 28.453 1.00 52.81 83 THR A N 1
ATOM 677 C CA . THR A 1 83 ? -15.909 -0.283 29.920 1.00 52.81 83 THR A CA 1
ATOM 678 C C . THR A 1 83 ? -17.330 -0.117 30.478 1.00 52.81 83 THR A C 1
ATOM 680 O O . THR A 1 83 ? -17.480 -0.047 31.690 1.00 52.81 83 THR A O 1
ATOM 683 N N . THR A 1 84 ? -18.369 -0.065 29.633 1.00 45.16 84 THR A N 1
ATOM 684 C CA . THR A 1 84 ? -19.772 0.138 30.058 1.00 45.16 84 THR A CA 1
ATOM 685 C C . THR A 1 84 ? -20.708 -1.028 29.718 1.00 45.16 84 THR A C 1
ATOM 687 O O . THR A 1 84 ? -21.919 -0.851 29.751 1.00 45.16 84 THR A O 1
ATOM 690 N N . ALA A 1 85 ? -20.184 -2.210 29.383 1.00 44.81 85 ALA A N 1
ATOM 691 C CA . ALA A 1 85 ? -20.995 -3.399 29.113 1.00 44.81 85 ALA A CA 1
ATOM 692 C C . ALA A 1 85 ? -20.493 -4.587 29.944 1.00 44.81 85 ALA A C 1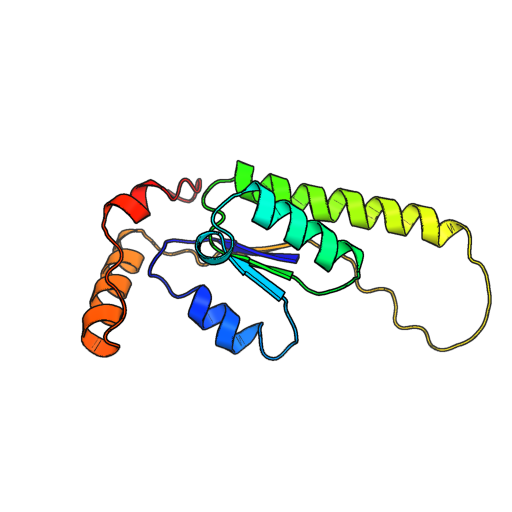
ATOM 694 O O . ALA A 1 85 ? -19.762 -5.450 29.460 1.00 44.81 85 ALA A O 1
ATOM 695 N N . SER A 1 86 ? -20.865 -4.595 31.222 1.00 46.81 86 SER A N 1
ATOM 696 C CA . SER A 1 86 ? -21.000 -5.827 31.990 1.00 46.81 86 SER A CA 1
ATOM 697 C C . SER A 1 86 ? -22.366 -6.422 31.661 1.00 46.81 86 SER A C 1
ATOM 699 O O . SER A 1 86 ? -23.353 -6.023 32.265 1.00 46.81 86 SER A O 1
ATOM 701 N N . ASP A 1 87 ? -22.426 -7.345 30.708 1.00 40.62 87 ASP A N 1
ATOM 702 C CA . ASP A 1 87 ? -23.541 -8.285 30.617 1.00 40.62 87 ASP A CA 1
ATOM 703 C C . ASP A 1 87 ? -22.995 -9.681 30.326 1.00 40.62 87 ASP A C 1
ATOM 705 O O . ASP A 1 87 ? -22.063 -9.866 29.537 1.00 40.62 87 ASP A O 1
ATOM 709 N N . GLY A 1 88 ? -23.500 -10.640 31.097 1.00 44.81 88 GLY A N 1
ATOM 710 C CA . GLY A 1 88 ? -22.944 -11.973 31.251 1.00 44.81 88 GLY A CA 1
ATOM 711 C C . GLY A 1 88 ? -23.172 -12.915 30.072 1.00 44.81 88 GLY A C 1
ATOM 712 O O . GLY A 1 88 ? -24.088 -12.761 29.275 1.00 44.81 88 GLY A O 1
ATOM 713 N N . GLY A 1 89 ? -22.356 -13.972 30.070 1.00 42.38 89 GLY A N 1
ATOM 714 C CA . GLY A 1 89 ? -22.692 -15.265 29.479 1.00 42.38 89 GLY A CA 1
ATOM 715 C C . GLY A 1 89 ? -22.370 -15.437 27.994 1.00 42.38 89 GLY A C 1
ATOM 716 O O . GLY A 1 89 ? -23.080 -14.950 27.126 1.00 42.38 89 GLY A O 1
ATOM 717 N N . GLY A 1 90 ? -21.359 -16.266 27.713 1.00 36.78 90 GLY A N 1
ATOM 718 C CA . GLY A 1 90 ? -21.259 -16.996 26.445 1.00 36.78 90 GLY A CA 1
ATOM 719 C C . GLY A 1 90 ? -19.989 -16.735 25.639 1.00 36.78 90 GLY A C 1
ATOM 720 O O . GLY A 1 90 ? -19.956 -15.832 24.816 1.00 36.78 90 GLY A O 1
ATOM 721 N N . GLY A 1 91 ? -18.960 -17.569 25.846 1.00 47.28 91 GLY A N 1
ATOM 722 C CA . GLY A 1 91 ? -18.004 -18.019 24.814 1.00 47.28 91 GLY A CA 1
ATOM 723 C C . GLY A 1 91 ? -17.393 -16.995 23.844 1.00 47.28 91 GLY A C 1
ATOM 724 O O . GLY A 1 91 ? -17.086 -17.354 22.710 1.00 47.28 91 GLY A O 1
ATOM 725 N N . GLY A 1 92 ? -17.235 -15.731 24.236 1.00 37.84 92 GLY A N 1
ATOM 726 C CA . GLY A 1 92 ? -16.793 -14.668 23.340 1.00 37.84 92 GLY A CA 1
ATOM 727 C C . GLY A 1 92 ? -15.283 -14.688 23.144 1.00 37.84 92 GLY A C 1
ATOM 728 O O . GLY A 1 92 ? -14.537 -14.393 24.077 1.00 37.84 92 GLY A O 1
ATOM 729 N N . ALA A 1 93 ? -14.831 -15.009 21.929 1.00 47.59 93 ALA A N 1
ATOM 730 C CA . ALA A 1 93 ? -13.447 -14.837 21.503 1.00 47.59 93 ALA A CA 1
ATOM 731 C C . ALA A 1 93 ? -12.921 -13.476 21.982 1.00 47.59 93 ALA A C 1
ATOM 733 O O . ALA A 1 93 ? -13.508 -12.435 21.676 1.00 47.59 93 ALA A O 1
ATOM 734 N N . THR A 1 94 ? -11.828 -13.484 22.749 1.00 47.78 94 THR A N 1
ATOM 735 C CA . THR A 1 94 ? -11.143 -12.268 23.190 1.00 47.78 94 THR A CA 1
ATOM 736 C C . THR A 1 94 ? -10.990 -11.337 21.989 1.00 47.78 94 THR A C 1
ATOM 738 O O . THR A 1 94 ? -10.487 -11.782 20.949 1.00 47.78 94 THR A O 1
ATOM 741 N N . PRO A 1 95 ? -11.433 -10.065 22.069 1.00 54.12 95 PRO A N 1
ATOM 742 C CA . PRO A 1 95 ? -11.328 -9.155 20.943 1.00 54.12 95 PRO A CA 1
ATOM 743 C C . PRO A 1 95 ? -9.856 -9.071 20.558 1.00 54.12 95 PRO A C 1
ATOM 745 O O . PRO A 1 95 ? -9.024 -8.583 21.326 1.00 54.12 95 PRO A O 1
ATOM 748 N N . SER A 1 96 ? -9.528 -9.623 19.389 1.00 56.25 96 SER A N 1
ATOM 749 C CA . SER A 1 96 ? -8.148 -9.703 18.933 1.00 56.25 96 SER A CA 1
ATOM 750 C C . SER A 1 96 ? -7.567 -8.291 18.933 1.00 56.25 96 SER A C 1
ATOM 752 O O . SER A 1 96 ? -8.223 -7.369 18.430 1.00 56.25 96 SER A O 1
ATOM 754 N N . PRO A 1 97 ? -6.371 -8.080 19.507 1.00 62.09 97 PRO A N 1
ATOM 755 C CA . PRO A 1 97 ? -5.844 -6.742 19.692 1.00 62.09 97 PRO A CA 1
ATOM 756 C C . PRO A 1 97 ? -5.757 -6.043 18.331 1.00 62.09 97 PRO A C 1
ATOM 758 O O . PRO A 1 97 ? -5.104 -6.515 17.395 1.00 62.09 97 PRO A O 1
ATOM 761 N N . MET A 1 98 ? -6.476 -4.923 18.209 1.00 70.25 98 MET A N 1
ATOM 762 C CA . MET A 1 98 ? -6.530 -4.101 17.002 1.00 70.25 98 MET A CA 1
ATOM 763 C C . MET A 1 98 ? -5.201 -3.364 16.830 1.00 70.25 98 MET A C 1
ATOM 765 O O . MET A 1 98 ? -5.050 -2.202 17.208 1.00 70.25 98 MET A O 1
ATOM 769 N N . LEU A 1 99 ? -4.221 -4.081 16.281 1.00 83.50 99 LEU A N 1
ATOM 770 C CA . LEU A 1 99 ? -2.851 -3.617 16.100 1.00 83.50 99 LEU A CA 1
ATOM 771 C C . LEU A 1 99 ? -2.581 -3.197 14.652 1.00 83.50 99 LEU A C 1
ATOM 773 O O . LEU A 1 99 ? -3.134 -3.743 13.685 1.00 83.50 99 LEU A O 1
ATOM 777 N N . ALA A 1 100 ? -1.685 -2.226 14.508 1.00 89.75 100 ALA A N 1
ATOM 778 C CA . ALA A 1 100 ? -1.008 -1.948 13.254 1.00 89.75 100 ALA A CA 1
ATOM 779 C C . ALA A 1 100 ? 0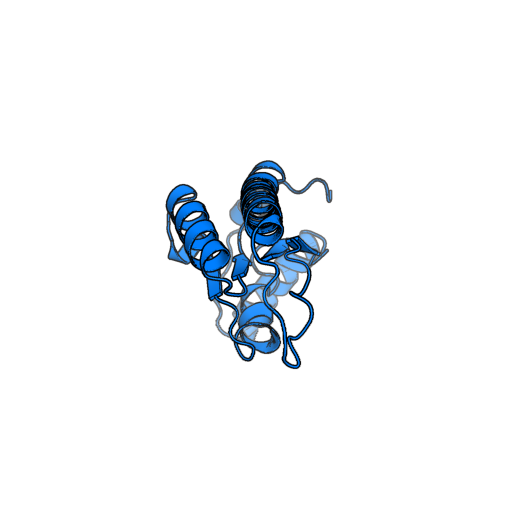.215 -2.870 13.157 1.00 89.75 100 ALA A C 1
ATOM 781 O O . ALA A 1 100 ? 0.958 -3.015 14.123 1.00 89.75 100 ALA A O 1
ATOM 782 N N . ARG A 1 101 ? 0.409 -3.512 12.005 1.00 93.19 101 ARG A N 1
ATOM 783 C CA . ARG A 1 101 ? 1.592 -4.315 11.681 1.00 93.19 101 ARG A CA 1
ATOM 784 C C . ARG A 1 101 ? 2.238 -3.727 10.435 1.00 93.19 101 ARG A C 1
ATOM 786 O O . ARG A 1 101 ? 1.529 -3.313 9.518 1.00 93.19 101 ARG A O 1
ATOM 793 N N . ILE A 1 102 ? 3.562 -3.712 10.389 1.00 91.62 102 ILE A N 1
ATOM 794 C CA . ILE A 1 102 ? 4.316 -3.262 9.220 1.00 91.62 102 ILE A CA 1
ATOM 795 C C . ILE A 1 102 ? 5.039 -4.474 8.658 1.00 91.62 102 ILE A C 1
ATOM 797 O O . ILE A 1 102 ? 5.820 -5.111 9.358 1.00 91.62 102 ILE A O 1
ATOM 801 N N . PHE A 1 103 ? 4.754 -4.809 7.406 1.00 92.31 103 PHE A N 1
ATOM 802 C CA . PHE A 1 103 ? 5.535 -5.788 6.665 1.00 92.31 103 PHE A CA 1
ATOM 803 C C . PHE A 1 103 ? 6.538 -5.007 5.831 1.00 92.31 103 PHE A C 1
ATOM 805 O O . PHE A 1 103 ? 6.174 -4.332 4.864 1.00 92.31 103 PHE A O 1
ATOM 812 N N . MET A 1 104 ? 7.796 -5.063 6.256 1.00 87.00 104 MET A N 1
ATOM 813 C CA . MET A 1 104 ? 8.905 -4.472 5.526 1.00 87.00 104 MET A CA 1
ATOM 814 C C . MET A 1 104 ? 9.408 -5.478 4.496 1.00 87.00 104 MET A C 1
ATOM 816 O O . MET A 1 104 ? 10.061 -6.461 4.833 1.00 87.00 104 MET A O 1
ATOM 820 N N . LEU A 1 105 ? 9.108 -5.229 3.226 1.00 84.06 105 LEU A N 1
ATOM 821 C CA . LEU A 1 105 ? 9.723 -5.936 2.112 1.00 84.06 105 LEU A CA 1
ATOM 822 C C . LEU A 1 105 ? 11.053 -5.228 1.821 1.00 84.06 105 LEU A C 1
ATOM 824 O O . LEU A 1 105 ? 11.143 -4.387 0.922 1.00 84.06 105 LEU A O 1
ATOM 828 N N . MET A 1 106 ? 12.040 -5.500 2.682 1.00 68.88 106 MET A N 1
ATOM 829 C CA . MET A 1 106 ? 13.361 -4.869 2.688 1.00 68.88 106 MET A CA 1
ATOM 830 C C . MET A 1 106 ? 14.222 -5.403 1.550 1.00 68.88 106 MET A C 1
ATOM 832 O O . MET A 1 106 ? 14.788 -6.489 1.639 1.00 68.88 106 MET A O 1
ATOM 836 N N . HIS A 1 107 ? 14.348 -4.622 0.484 1.00 73.31 107 HIS A N 1
ATOM 837 C CA . HIS A 1 107 ? 15.209 -4.953 -0.644 1.00 73.31 107 HIS A CA 1
ATOM 838 C C . HIS A 1 107 ? 15.939 -3.703 -1.093 1.00 73.31 107 HIS A C 1
ATOM 840 O O . HIS A 1 107 ? 15.366 -2.617 -1.058 1.00 73.31 107 HIS A O 1
ATOM 846 N N . SER A 1 108 ? 17.189 -3.854 -1.526 1.00 86.12 108 SER A N 1
ATOM 847 C CA . SER A 1 108 ? 17.942 -2.737 -2.086 1.00 86.12 108 SER A CA 1
ATOM 848 C C . SER A 1 108 ? 17.256 -2.211 -3.344 1.00 86.12 108 SER A C 1
ATOM 850 O O . SER A 1 108 ? 16.619 -2.970 -4.092 1.00 86.12 108 SER A O 1
ATOM 852 N N . ARG A 1 109 ? 17.442 -0.920 -3.632 1.00 86.06 109 ARG A N 1
ATOM 853 C CA . ARG A 1 109 ? 16.974 -0.312 -4.882 1.00 86.06 109 ARG A CA 1
ATOM 854 C C . ARG A 1 109 ? 17.411 -1.116 -6.108 1.00 86.06 109 ARG A C 1
ATOM 856 O O . ARG A 1 109 ? 16.625 -1.320 -7.034 1.00 86.06 109 ARG A O 1
ATOM 863 N N . ARG A 1 110 ? 18.651 -1.618 -6.101 1.00 88.00 110 ARG A N 1
ATOM 864 C CA . ARG A 1 110 ? 19.217 -2.438 -7.182 1.00 88.00 110 ARG A CA 1
ATOM 865 C C . ARG A 1 110 ? 18.440 -3.738 -7.383 1.00 88.00 110 ARG A C 1
ATOM 867 O O . ARG A 1 110 ? 18.120 -4.072 -8.521 1.00 88.00 110 ARG A O 1
ATOM 874 N N . LEU A 1 111 ? 18.110 -4.449 -6.304 1.00 88.88 111 LEU A N 1
ATOM 875 C CA . LEU A 1 111 ? 17.334 -5.686 -6.397 1.00 88.88 111 LEU A CA 1
ATOM 876 C C . LEU A 1 111 ? 15.905 -5.414 -6.884 1.00 88.88 111 LEU A C 1
ATOM 878 O O . LEU A 1 111 ? 15.399 -6.147 -7.731 1.00 88.88 111 LEU A O 1
ATOM 882 N N . ALA A 1 112 ? 15.269 -4.343 -6.405 1.00 88.81 112 ALA A N 1
ATOM 883 C CA . ALA A 1 112 ? 13.939 -3.955 -6.870 1.00 88.81 112 ALA A CA 1
ATOM 884 C C . ALA A 1 112 ? 13.926 -3.613 -8.368 1.00 88.81 112 ALA A C 1
ATOM 886 O O . ALA A 1 112 ? 13.034 -4.058 -9.090 1.00 88.81 112 ALA A O 1
ATOM 887 N N . ASN A 1 113 ? 14.952 -2.905 -8.848 1.00 89.38 113 ASN A N 1
ATOM 888 C CA . ASN A 1 113 ? 15.125 -2.614 -10.267 1.00 89.38 113 ASN A CA 1
ATOM 889 C C . ASN A 1 113 ? 15.363 -3.898 -11.087 1.00 89.38 113 ASN A C 1
ATOM 891 O O . ASN A 1 113 ? 14.697 -4.130 -12.092 1.00 89.38 113 ASN A O 1
ATOM 895 N N . HIS A 1 114 ? 16.227 -4.800 -10.617 1.00 90.88 114 HIS A N 1
ATOM 896 C CA . HIS A 1 114 ? 16.435 -6.096 -11.268 1.00 90.88 114 HIS A CA 1
ATOM 897 C C . HIS A 1 114 ? 15.128 -6.901 -11.382 1.00 90.88 114 HIS A C 1
ATOM 899 O O . HIS A 1 114 ? 14.764 -7.355 -12.466 1.00 90.88 114 HIS A O 1
ATOM 905 N N . MET A 1 115 ? 14.360 -6.997 -10.294 1.00 89.75 115 MET A N 1
ATOM 906 C CA . MET A 1 115 ? 13.055 -7.668 -10.286 1.00 89.75 115 MET A CA 1
ATOM 907 C C . MET A 1 115 ? 12.026 -6.988 -11.199 1.00 89.75 115 MET A C 1
ATOM 909 O O . MET A 1 115 ? 11.118 -7.650 -11.709 1.00 89.75 115 MET A O 1
ATOM 913 N N . ASN A 1 116 ? 12.156 -5.680 -11.425 1.00 90.88 116 ASN A N 1
ATOM 914 C CA . ASN A 1 116 ? 11.350 -4.940 -12.386 1.00 90.88 116 ASN A CA 1
ATOM 915 C C . ASN A 1 116 ? 11.682 -5.299 -13.844 1.00 90.88 116 ASN A C 1
ATOM 917 O O . ASN A 1 116 ? 10.770 -5.419 -14.654 1.00 90.88 116 ASN A O 1
ATOM 921 N N . TYR A 1 117 ? 12.942 -5.570 -14.179 1.00 91.19 117 TYR A N 1
ATOM 922 C CA . TYR A 1 117 ? 13.272 -6.128 -15.495 1.00 91.19 117 TYR A CA 1
ATOM 923 C C . TYR A 1 117 ? 12.765 -7.562 -15.642 1.00 91.19 117 TYR A C 1
ATOM 925 O O . TYR A 1 117 ? 12.100 -7.884 -16.626 1.00 91.19 117 TYR A O 1
ATOM 933 N N . VAL A 1 118 ? 12.990 -8.410 -14.634 1.00 91.69 118 VAL A N 1
ATOM 934 C CA . VAL A 1 118 ? 12.560 -9.818 -14.672 1.00 91.69 118 VAL A CA 1
ATOM 935 C C . VAL A 1 118 ? 11.043 -9.938 -14.847 1.00 91.69 118 VAL A C 1
ATOM 937 O O . VAL A 1 118 ? 10.584 -10.742 -15.653 1.00 91.69 118 VAL A O 1
ATOM 940 N N . ARG A 1 119 ? 10.230 -9.124 -14.157 1.00 91.44 119 ARG A N 1
ATOM 941 C CA . ARG A 1 119 ? 8.761 -9.156 -14.336 1.00 91.44 119 ARG A CA 1
ATOM 942 C C . ARG A 1 119 ? 8.316 -8.744 -15.740 1.00 91.44 119 ARG A C 1
ATOM 944 O O . ARG A 1 119 ? 7.304 -9.259 -16.203 1.00 91.44 119 ARG A O 1
ATOM 951 N N . VAL A 1 120 ? 9.022 -7.812 -16.382 1.00 92.69 120 VAL A N 1
ATOM 952 C CA . VAL A 1 120 ? 8.669 -7.333 -17.723 1.00 92.69 120 VAL A CA 1
ATOM 953 C C . VAL A 1 120 ? 8.943 -8.456 -18.712 1.00 92.69 120 VAL A C 1
ATOM 955 O O . VAL A 1 120 ? 8.057 -8.830 -19.468 1.00 92.69 120 VAL A O 1
ATOM 958 N N . GLN A 1 121 ? 10.128 -9.060 -18.617 1.00 91.69 121 GLN A N 1
ATOM 959 C CA . GLN A 1 121 ? 10.574 -10.118 -19.521 1.00 91.69 121 GLN A CA 1
ATOM 960 C C . GLN A 1 121 ? 9.792 -11.424 -19.335 1.00 91.69 121 GLN A C 1
ATOM 962 O O . GLN A 1 121 ? 9.337 -12.022 -20.301 1.00 91.69 121 GLN A O 1
ATOM 967 N N . VAL A 1 122 ? 9.605 -11.869 -18.090 1.00 92.69 122 VAL A N 1
ATOM 968 C CA . VAL A 1 122 ? 9.021 -13.191 -17.802 1.00 92.69 122 VAL A CA 1
ATOM 969 C C . VAL A 1 122 ? 7.495 -13.155 -17.741 1.00 92.69 122 VAL A C 1
ATOM 971 O O . VAL A 1 122 ? 6.841 -14.136 -18.076 1.00 92.69 122 VAL A O 1
ATOM 974 N N . LYS A 1 123 ? 6.905 -12.054 -17.258 1.00 87.31 123 LYS A N 1
ATOM 975 C CA . LYS A 1 123 ? 5.461 -11.978 -16.964 1.00 87.31 123 LYS A CA 1
ATOM 976 C C . LYS A 1 123 ? 4.709 -10.966 -17.825 1.00 87.31 123 LYS A C 1
ATOM 978 O O . LYS A 1 123 ? 3.515 -10.791 -17.597 1.00 87.31 123 LYS A O 1
ATOM 983 N N . GLY A 1 124 ? 5.384 -10.255 -18.733 1.00 89.56 124 GLY A N 1
ATOM 984 C CA . GLY A 1 124 ? 4.772 -9.176 -19.517 1.00 89.56 124 GLY A CA 1
ATOM 985 C C . GLY A 1 124 ? 4.200 -8.049 -18.649 1.00 89.56 124 GLY A C 1
ATOM 986 O O . GLY A 1 124 ? 3.253 -7.373 -19.045 1.00 89.56 124 GLY A O 1
ATOM 987 N N . ALA A 1 125 ? 4.707 -7.879 -17.422 1.00 87.94 125 ALA A N 1
ATOM 988 C CA . ALA A 1 125 ? 4.187 -6.872 -16.505 1.00 87.94 125 ALA A CA 1
ATOM 989 C C . ALA A 1 125 ? 4.600 -5.455 -16.950 1.00 87.94 125 ALA A C 1
ATOM 991 O O . ALA A 1 125 ? 5.671 -5.297 -17.535 1.00 87.94 125 ALA A O 1
ATOM 992 N N . PRO A 1 126 ? 3.825 -4.407 -16.606 1.00 87.44 126 PRO A N 1
ATOM 993 C CA . PRO A 1 126 ? 4.214 -3.030 -16.889 1.00 87.44 126 PRO A CA 1
ATOM 994 C C . PRO A 1 126 ? 5.561 -2.676 -16.256 1.00 87.44 126 PRO A C 1
ATOM 996 O O . PRO A 1 126 ? 5.805 -2.968 -15.078 1.00 87.44 126 PRO A O 1
ATOM 999 N N . HIS A 1 127 ? 6.414 -2.015 -17.036 1.00 90.12 127 HIS A N 1
ATOM 1000 C CA . HIS A 1 127 ? 7.708 -1.540 -16.567 1.00 90.12 127 HIS A CA 1
ATOM 1001 C C . HIS A 1 127 ? 7.532 -0.368 -15.596 1.00 90.12 127 HIS A C 1
ATOM 1003 O O . HIS A 1 127 ? 6.903 0.640 -15.921 1.00 90.12 127 HIS A O 1
ATOM 1009 N N . VAL A 1 128 ? 8.119 -0.479 -14.404 1.00 88.94 128 VAL A N 1
ATOM 1010 C CA . VAL A 1 128 ? 8.158 0.622 -13.436 1.00 88.94 128 VAL A CA 1
ATOM 1011 C C . VAL A 1 128 ? 9.301 1.579 -13.803 1.00 88.94 128 VAL A C 1
ATOM 1013 O O . VAL A 1 128 ? 10.457 1.156 -13.795 1.00 88.94 128 VAL A O 1
ATOM 1016 N N . PRO A 1 129 ? 9.031 2.862 -14.101 1.00 89.62 129 PRO A N 1
ATOM 1017 C CA . PRO A 1 129 ? 10.072 3.810 -14.482 1.00 89.62 129 PRO A CA 1
ATOM 1018 C C . PRO A 1 129 ? 11.001 4.143 -13.307 1.00 89.62 129 PRO A C 1
ATOM 1020 O O . PRO A 1 129 ? 10.579 4.184 -12.150 1.00 89.62 129 PRO A O 1
ATOM 1023 N N . SER A 1 130 ? 12.266 4.451 -13.609 1.00 85.69 130 SER A N 1
ATOM 1024 C CA . SER A 1 130 ? 13.319 4.715 -12.614 1.00 85.69 130 SER A CA 1
ATOM 1025 C C . SER A 1 130 ? 12.974 5.833 -11.619 1.00 85.69 130 SER A C 1
ATOM 1027 O O . SER A 1 130 ? 13.394 5.781 -10.463 1.00 85.69 130 SER A O 1
ATOM 1029 N N . ILE A 1 131 ? 12.164 6.813 -12.032 1.00 85.62 131 ILE A N 1
ATOM 1030 C CA . ILE A 1 131 ? 11.704 7.906 -11.164 1.00 85.62 131 ILE A CA 1
ATOM 1031 C C . ILE A 1 131 ? 10.848 7.412 -9.992 1.00 85.62 131 ILE A C 1
ATOM 1033 O O . ILE A 1 131 ? 10.917 7.971 -8.900 1.00 85.62 131 ILE A O 1
ATOM 1037 N N . ALA A 1 132 ? 10.106 6.315 -10.167 1.00 83.75 132 ALA A N 1
ATOM 1038 C CA . ALA A 1 132 ? 9.251 5.764 -9.119 1.00 83.75 132 ALA A CA 1
ATOM 1039 C C . ALA A 1 132 ? 10.051 5.237 -7.916 1.00 83.75 132 ALA A C 1
ATOM 1041 O O . ALA A 1 132 ? 9.506 5.144 -6.817 1.00 83.75 132 ALA A O 1
ATOM 1042 N N . TYR A 1 133 ? 11.335 4.913 -8.099 1.00 84.12 133 TYR A N 1
ATOM 1043 C CA . TYR A 1 133 ? 12.213 4.494 -7.005 1.00 84.12 133 TYR A CA 1
ATOM 1044 C C . TYR A 1 133 ? 12.682 5.680 -6.158 1.00 84.12 133 TYR A C 1
ATOM 1046 O O . TYR A 1 133 ? 12.870 5.506 -4.962 1.00 84.12 133 TYR A O 1
ATOM 1054 N N . ASN A 1 134 ? 12.794 6.883 -6.735 1.00 83.25 134 ASN A N 1
ATOM 1055 C CA . ASN A 1 134 ? 13.179 8.095 -5.998 1.00 83.25 134 ASN A CA 1
ATOM 1056 C C . ASN A 1 134 ? 12.041 8.621 -5.103 1.00 83.25 134 ASN A C 1
ATOM 1058 O O . ASN A 1 134 ? 12.284 9.333 -4.134 1.00 83.25 134 ASN A O 1
ATOM 1062 N N . VAL A 1 135 ? 10.789 8.274 -5.424 1.00 78.69 135 VAL A N 1
ATOM 1063 C CA . VAL A 1 135 ? 9.608 8.623 -4.613 1.00 78.69 135 VAL A CA 1
ATOM 1064 C C . VAL A 1 135 ? 9.575 7.831 -3.302 1.00 78.69 135 VAL A C 1
ATOM 1066 O O . VAL A 1 135 ? 8.948 8.253 -2.330 1.00 78.69 135 VAL A O 1
ATOM 1069 N N . PHE A 1 136 ? 10.233 6.671 -3.255 1.00 76.25 136 PHE A N 1
ATOM 1070 C CA . PHE A 1 136 ? 10.320 5.871 -2.044 1.00 76.25 136 PHE A CA 1
ATOM 1071 C C . PHE A 1 136 ? 11.344 6.484 -1.083 1.00 76.25 136 PHE A C 1
ATOM 1073 O O . PHE A 1 136 ? 12.541 6.272 -1.217 1.00 76.25 136 PHE A O 1
ATOM 1080 N N . GLN A 1 137 ? 10.848 7.243 -0.107 1.00 67.19 137 GLN A N 1
ATOM 1081 C CA . GLN A 1 137 ? 11.643 7.905 0.929 1.00 67.19 137 GLN A CA 1
ATOM 1082 C C . GLN A 1 137 ? 11.491 7.153 2.254 1.00 67.19 137 GLN A C 1
ATOM 1084 O O . GLN A 1 137 ? 10.931 7.659 3.231 1.00 67.19 137 GLN A O 1
ATOM 1089 N N . SER A 1 138 ? 11.930 5.897 2.266 1.00 61.56 138 SER A N 1
ATOM 1090 C CA . SER A 1 138 ? 12.077 5.155 3.514 1.00 61.56 138 SER A CA 1
ATOM 1091 C C . SER A 1 138 ? 13.488 5.388 4.049 1.00 61.56 138 SER A C 1
ATOM 1093 O O . SER A 1 138 ? 14.414 5.332 3.247 1.00 61.56 138 SER A O 1
ATOM 1095 N N . PRO A 1 139 ? 13.686 5.544 5.369 1.00 55.25 139 PRO A N 1
ATOM 1096 C CA . PRO A 1 139 ? 15.015 5.632 5.994 1.00 55.25 139 PRO A CA 1
ATOM 1097 C C . PRO A 1 139 ? 15.805 4.304 5.942 1.00 55.25 139 PRO A C 1
ATOM 1099 O O . PRO A 1 139 ? 16.586 4.003 6.832 1.00 55.25 139 PRO A O 1
ATOM 1102 N N . LEU A 1 140 ? 15.524 3.453 4.948 1.00 52.31 140 LEU A N 1
ATOM 1103 C CA . LEU A 1 140 ? 16.149 2.146 4.731 1.00 52.31 140 LEU A CA 1
ATOM 1104 C C . LEU A 1 140 ? 17.289 2.210 3.696 1.00 52.31 140 LEU A C 1
ATOM 1106 O O . LEU A 1 140 ? 17.746 1.164 3.238 1.00 52.31 140 LEU A O 1
ATOM 1110 N N . GLU A 1 141 ? 17.728 3.417 3.347 1.00 43.94 141 GLU A N 1
ATOM 1111 C CA . GLU A 1 141 ? 19.038 3.718 2.758 1.00 43.94 141 GLU A CA 1
ATOM 1112 C C . GLU A 1 141 ? 19.720 4.791 3.608 1.00 43.94 141 GLU A C 1
ATOM 1114 O O . GLU A 1 141 ? 18.996 5.703 4.077 1.00 43.94 141 GLU A O 1
#

pLDDT: mean 82.81, std 15.37, range [36.78, 97.38]

Foldseek 3Di:
DEEEEDAPQQQSVVCCVPPPVVVQAAEQECVVQVDLVSSLVVLLVCVLVPHHYYYYDQQDPVSVVSSQVSLVVSQVVVVVVVVPDPDDDDDDDDSDRSHYHYDYPQDDPVVSQVSLVVCCVPPVDDRDDPVRRVSRPDPSD

Sequence (141 aa):
MILLVGYSGYGKSPFYHRHLRPYGYRHISRDKMLTRERCLKEASEYWARGHSVAVDKNPTVADQQAFIDIVRRVSSAKRKRGTTASDGGGGGATPSPMLARIFMLMHSRRLANHMNYVRVQVKGAPHVPSIAYNVFQSPLE

Radius of gyration: 17.81 Å; chains: 1; bounding box: 43×29×52 Å

Secondary structure (DSSP, 8-state):
-EEEES-TTSSHHHHHHHHTGGGTPEEEEHHHH-SHHH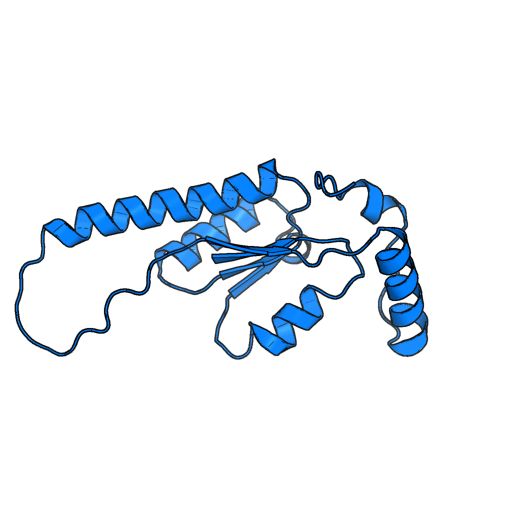HHHHHHHHHHTT--EEEE---SHHHHHHHHHHHHHHHHHHHHHGGG-----S----------EEEE----HHHHHHHHHHHHHHH-PPPPPTHHHHT---TT-

InterPro domains:
  IPR027417 P-loop containing nucleoside triphosphate hydrolase [G3DSA:3.40.50.300] (1-141)
  IPR027417 P-loop containing nucleoside triphosphate hydrolase [SSF52540] (1-74)

Organism: NCBI:txid653362